Protein AF-A0A7C3LL72-F1 (afdb_monomer)

Radius of gyration: 14.49 Å; Cα contacts (8 Å, |Δi|>4): 101; chains: 1; bounding box: 30×31×39 Å

Nearest PDB structures (foldseek):
  2vv6-assembly1_A  TM=5.610E-01  e=5.211E+00  Bradyrhizobium japonicum
  6tmg-assembly1_n  TM=2.032E-01  e=1.855E+00  Toxoplasma gondii GT1
  7uwn-assembly1_G  TM=4.223E-01  e=6.325E+00  Homo sapiens

Sequence (110 aa):
MKQKTIQALYAYWNELRAGRLAPRRLDIEPSRISAVLPETFMLERTSQSTFHYRLAGTRLCEIFRTELRGTDFLSGWTAEDRAMVVADLKSTCDQGAVTLLRLEAVSDTA

Secondary structure (DSSP, 8-state):
-HHHHHHHHHHHHHHHHTTSSS--GGG--GGGGTTTGGG-EEEEEEETTEEEEEEE-HHHHHHHTS--TTSBGGGGS-HHHHHHHHHHHHHHHHHT--------------

pLDDT: mean 89.6, std 8.95, range [44.69, 96.75]

Structure (mmCIF, N/CA/C/O backbone):
data_AF-A0A7C3LL72-F1
#
_entry.id   AF-A0A7C3LL72-F1
#
loop_
_atom_site.group_PDB
_atom_site.id
_atom_site.type_symbol
_atom_site.label_atom_id
_atom_site.label_alt_id
_atom_site.label_comp_id
_atom_site.label_asym_id
_atom_site.label_entity_id
_atom_site.label_seq_id
_atom_site.pdbx_PDB_ins_code
_atom_site.Cartn_x
_atom_site.Cartn_y
_atom_site.Cartn_z
_atom_site.occupancy
_atom_site.B_iso_or_equiv
_atom_site.auth_seq_id
_atom_site.auth_comp_id
_atom_site.auth_asym_id
_atom_site.auth_atom_id
_atom_site.pdbx_PDB_model_num
ATOM 1 N N . MET A 1 1 ? -10.219 -6.964 -14.636 1.00 44.69 1 MET A N 1
ATOM 2 C CA . MET A 1 1 ? -10.138 -7.594 -13.295 1.00 44.69 1 MET A CA 1
ATOM 3 C C . MET A 1 1 ? -9.723 -6.652 -12.149 1.00 44.69 1 MET A C 1
ATOM 5 O O . MET A 1 1 ? -9.952 -7.023 -11.010 1.00 44.69 1 MET A O 1
ATOM 9 N N . LYS A 1 2 ? -9.218 -5.426 -12.406 1.00 58.28 2 LYS A N 1
ATOM 10 C CA . LYS A 1 2 ? -8.704 -4.479 -11.382 1.00 58.28 2 LYS A CA 1
ATOM 11 C C . LYS A 1 2 ? -9.697 -4.061 -10.276 1.00 58.28 2 LYS A C 1
ATOM 13 O O . LYS A 1 2 ? -9.285 -3.676 -9.191 1.00 58.28 2 LYS A O 1
ATOM 18 N N . GLN A 1 3 ? -11.004 -4.145 -10.527 1.00 77.31 3 GLN A N 1
ATOM 19 C CA . GLN A 1 3 ? -12.019 -3.649 -9.592 1.00 77.31 3 GLN A CA 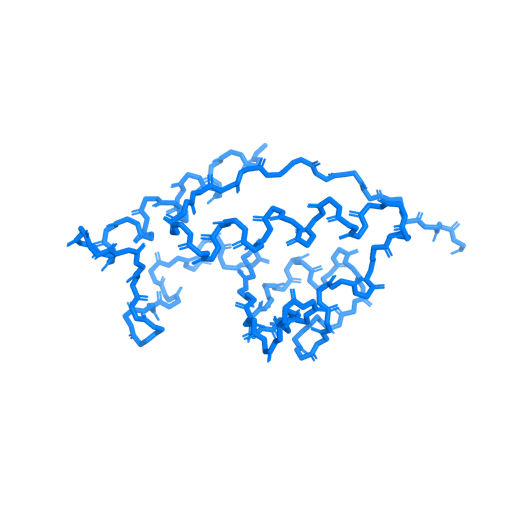1
ATOM 20 C C . GLN A 1 3 ? -12.208 -4.552 -8.360 1.00 77.31 3 GLN A C 1
ATOM 22 O O . GLN A 1 3 ? -12.448 -4.040 -7.272 1.00 77.31 3 GLN A O 1
ATOM 27 N N . LYS A 1 4 ? -12.046 -5.877 -8.502 1.00 85.88 4 LYS A N 1
ATOM 28 C CA . LYS A 1 4 ? -12.257 -6.829 -7.395 1.00 85.88 4 LYS A CA 1
ATOM 29 C C . LYS A 1 4 ? -11.176 -6.716 -6.316 1.00 85.88 4 LYS A C 1
ATOM 31 O O . LYS A 1 4 ? -11.510 -6.711 -5.137 1.00 85.88 4 LYS A O 1
ATOM 36 N N . THR A 1 5 ? -9.911 -6.567 -6.716 1.00 89.44 5 THR A N 1
ATOM 37 C CA . THR A 1 5 ? -8.773 -6.380 -5.800 1.00 89.44 5 THR A CA 1
ATOM 38 C C . THR A 1 5 ? -8.967 -5.130 -4.936 1.00 89.44 5 THR A C 1
ATOM 40 O O . THR A 1 5 ? -8.906 -5.206 -3.710 1.00 89.44 5 THR A O 1
ATOM 43 N N . ILE A 1 6 ? -9.296 -3.995 -5.569 1.00 89.62 6 ILE A N 1
ATOM 44 C CA . ILE A 1 6 ? -9.536 -2.719 -4.878 1.00 89.62 6 ILE A CA 1
ATOM 45 C C . ILE A 1 6 ? -10.739 -2.827 -3.933 1.00 89.62 6 ILE A C 1
ATOM 47 O O . ILE A 1 6 ? -10.654 -2.385 -2.792 1.00 89.62 6 ILE A O 1
ATOM 51 N N . GLN A 1 7 ? -11.842 -3.446 -4.371 1.00 91.50 7 GLN A N 1
ATOM 52 C CA . GLN A 1 7 ? -13.031 -3.644 -3.533 1.00 91.50 7 GLN A CA 1
ATOM 53 C C . GLN A 1 7 ? -12.742 -4.503 -2.298 1.00 91.50 7 GLN A C 1
ATOM 55 O O . GLN A 1 7 ? -13.171 -4.145 -1.203 1.00 91.50 7 GLN A O 1
ATOM 60 N N . ALA A 1 8 ? -12.001 -5.603 -2.454 1.00 92.88 8 ALA A N 1
ATOM 61 C CA . ALA A 1 8 ? -11.636 -6.476 -1.342 1.00 92.88 8 ALA A CA 1
ATOM 62 C C . ALA A 1 8 ? -10.740 -5.753 -0.325 1.00 92.88 8 ALA A C 1
ATOM 64 O O . ALA A 1 8 ? -11.018 -5.786 0.874 1.00 92.88 8 ALA A O 1
ATOM 65 N N . LEU A 1 9 ? -9.712 -5.041 -0.801 1.00 92.75 9 LEU A N 1
ATOM 66 C CA . LEU A 1 9 ? -8.818 -4.273 0.065 1.00 92.75 9 LEU A CA 1
ATOM 67 C C . LEU A 1 9 ? -9.561 -3.132 0.777 1.00 92.75 9 LEU A C 1
ATOM 69 O O . LEU A 1 9 ? -9.352 -2.908 1.966 1.00 92.75 9 LEU A O 1
ATOM 73 N N . TYR A 1 10 ? -10.467 -2.447 0.074 1.00 92.38 10 TYR A N 1
ATOM 74 C CA . TYR A 1 10 ? -11.293 -1.378 0.634 1.00 92.38 10 TYR A CA 1
ATOM 75 C C . TYR A 1 10 ? -12.269 -1.881 1.705 1.00 92.38 10 TYR A C 1
ATOM 77 O O . TYR A 1 10 ? -12.410 -1.250 2.755 1.00 92.38 10 TYR A O 1
ATOM 85 N N . ALA A 1 11 ? -12.934 -3.015 1.466 1.00 93.88 11 ALA A N 1
ATOM 86 C CA . ALA A 1 11 ? -13.827 -3.634 2.443 1.00 93.88 11 ALA A CA 1
ATOM 87 C C . ALA A 1 11 ? -13.058 -4.025 3.713 1.00 93.88 11 ALA A C 1
ATOM 89 O O . ALA A 1 11 ? -13.452 -3.647 4.814 1.00 93.88 11 ALA A O 1
ATOM 90 N N . TYR A 1 12 ? -11.908 -4.681 3.544 1.00 95.06 12 TYR A N 1
ATOM 91 C CA . TYR A 1 12 ? -11.020 -5.057 4.639 1.00 95.06 12 TYR A CA 1
ATOM 92 C C . TYR A 1 12 ? -10.513 -3.846 5.442 1.00 95.06 12 TYR A C 1
ATOM 94 O O . TYR A 1 12 ? -10.584 -3.837 6.670 1.00 95.06 12 TYR A O 1
ATOM 102 N N . TRP A 1 13 ? -10.055 -2.787 4.765 1.00 93.81 13 TRP A N 1
ATOM 103 C CA . TRP A 1 13 ? -9.598 -1.555 5.418 1.00 93.81 13 TRP A CA 1
ATOM 104 C C . TRP A 1 13 ? -10.699 -0.905 6.267 1.00 93.81 13 TRP A C 1
ATOM 106 O O . TRP A 1 13 ? -10.445 -0.458 7.388 1.00 93.81 13 TRP A O 1
ATOM 116 N N . ASN A 1 14 ? -11.932 -0.866 5.750 1.00 93.88 14 ASN A N 1
ATOM 117 C CA . ASN A 1 14 ? -13.073 -0.310 6.477 1.00 93.88 14 ASN A CA 1
ATOM 118 C C . ASN A 1 14 ? -13.510 -1.171 7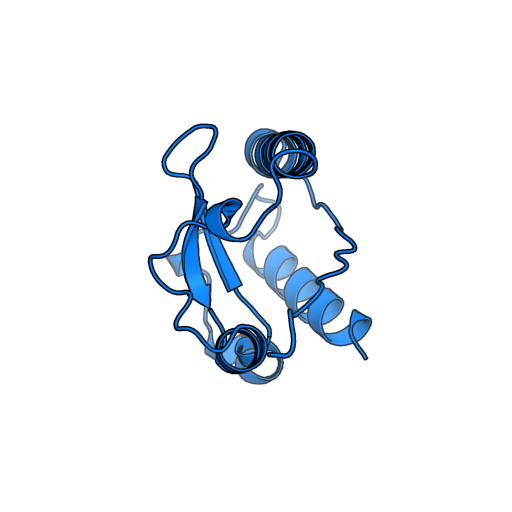.662 1.00 93.88 14 ASN A C 1
ATOM 120 O O . ASN A 1 14 ? -13.864 -0.617 8.703 1.00 93.88 14 ASN A O 1
ATOM 124 N N . GLU A 1 15 ? -13.457 -2.495 7.526 1.00 95.81 15 GLU A N 1
ATOM 125 C CA . GLU A 1 15 ? -13.709 -3.412 8.637 1.00 95.81 15 GLU A CA 1
ATOM 126 C C . GLU A 1 15 ? -12.718 -3.146 9.782 1.00 95.81 15 GLU A C 1
ATOM 128 O O . GLU A 1 15 ? -13.131 -2.890 10.912 1.00 95.81 15 GLU A O 1
ATOM 133 N N . LEU A 1 16 ? -11.415 -3.095 9.479 1.00 95.62 16 LEU A N 1
ATOM 134 C CA . LEU A 1 16 ? -10.376 -2.871 10.487 1.00 95.62 16 LEU A CA 1
ATOM 135 C C . LEU A 1 16 ? -10.449 -1.490 11.141 1.00 95.62 16 LEU A C 1
ATOM 137 O O . LEU A 1 16 ? -10.219 -1.348 12.347 1.00 95.62 16 LEU A O 1
ATOM 141 N N . ARG A 1 17 ? -10.727 -0.436 10.361 1.00 93.50 17 ARG A N 1
ATOM 142 C CA . ARG A 1 17 ? -10.751 0.924 10.916 1.00 93.50 17 ARG A CA 1
ATOM 143 C C . ARG A 1 17 ? -11.901 1.104 11.908 1.00 93.50 17 ARG A C 1
ATOM 145 O O . ARG A 1 17 ? -11.753 1.907 12.826 1.00 93.50 17 ARG A O 1
ATOM 152 N N . ALA A 1 18 ? -12.997 0.351 11.767 1.00 93.88 18 ALA A N 1
ATOM 153 C CA . ALA A 1 18 ? -14.124 0.329 12.705 1.00 93.88 18 ALA A CA 1
ATOM 154 C C . ALA A 1 18 ? -14.600 1.745 13.107 1.00 93.88 18 ALA A C 1
ATOM 156 O O . ALA A 1 18 ? -14.731 2.076 14.283 1.00 93.88 18 ALA A O 1
ATOM 157 N N . GLY A 1 19 ? -14.772 2.624 12.114 1.00 90.00 19 GLY A N 1
ATOM 158 C CA . GLY A 1 19 ? -15.178 4.023 12.308 1.00 90.00 19 GLY A CA 1
ATOM 159 C C . GLY A 1 19 ? -14.040 5.025 12.567 1.00 90.00 19 GLY A C 1
ATOM 160 O O . GLY A 1 19 ? -14.253 6.223 12.402 1.00 90.00 19 GLY A O 1
ATOM 161 N N . ARG A 1 20 ? -12.816 4.577 12.885 1.00 91.62 20 ARG A N 1
ATOM 162 C CA . ARG A 1 20 ? -11.614 5.436 12.985 1.00 91.62 20 ARG A CA 1
ATOM 163 C C . ARG A 1 20 ? -11.141 5.891 11.608 1.00 91.62 20 ARG A C 1
ATOM 165 O O . ARG A 1 20 ? -11.397 5.207 10.625 1.00 91.62 20 ARG A O 1
ATOM 172 N N . LEU A 1 21 ? -10.370 6.977 11.534 1.00 88.31 21 LEU A N 1
ATOM 173 C CA . LEU A 1 21 ? -9.815 7.498 10.274 1.00 88.31 21 LEU A CA 1
ATOM 174 C C . LEU A 1 21 ? -9.065 6.422 9.461 1.00 88.31 21 LEU A C 1
ATOM 176 O O . LEU A 1 21 ? -9.294 6.263 8.267 1.00 88.31 21 LEU A O 1
ATOM 180 N N . ALA A 1 22 ? -8.227 5.637 10.137 1.00 90.62 22 ALA A N 1
ATOM 181 C CA . ALA A 1 22 ? -7.468 4.526 9.575 1.00 90.62 22 ALA A CA 1
ATOM 182 C C . ALA A 1 22 ? -7.252 3.438 10.648 1.00 90.62 22 ALA A C 1
ATOM 184 O O . ALA A 1 22 ? -7.270 3.752 11.847 1.00 90.62 22 ALA A O 1
ATOM 185 N N . PRO A 1 23 ? -7.047 2.166 10.260 1.00 93.00 23 PRO A N 1
ATOM 186 C CA . PRO A 1 23 ? -6.597 1.137 11.187 1.00 93.00 23 PRO A CA 1
ATOM 187 C C . PRO A 1 23 ? -5.160 1.415 11.647 1.00 93.00 23 PRO A C 1
ATOM 189 O O . PRO A 1 23 ? -4.397 2.124 10.987 1.00 93.00 23 PRO A O 1
ATOM 192 N N . ARG A 1 24 ? -4.754 0.843 12.784 1.00 92.38 24 ARG A N 1
ATOM 193 C CA . ARG A 1 24 ? -3.335 0.833 13.163 1.00 92.38 24 ARG A CA 1
ATOM 194 C C . ARG A 1 24 ? -2.614 -0.173 12.277 1.00 92.38 24 AR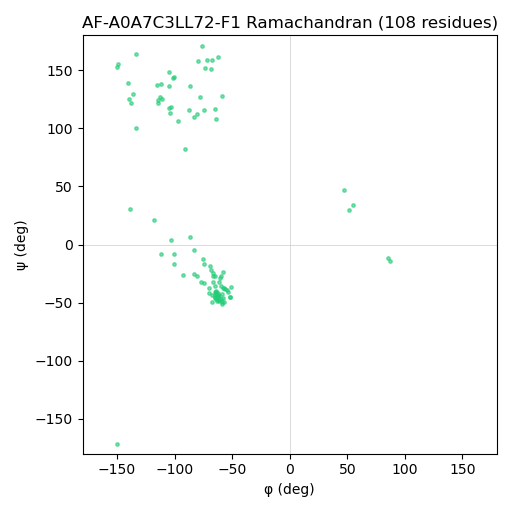G A C 1
ATOM 196 O O . ARG A 1 24 ? -3.184 -1.186 11.892 1.00 92.38 24 ARG A O 1
ATOM 203 N N . ARG A 1 25 ? -1.320 0.045 12.036 1.00 89.81 25 ARG A N 1
ATOM 204 C CA . ARG A 1 25 ? -0.489 -0.911 11.287 1.00 89.81 25 ARG A CA 1
ATOM 205 C C . ARG A 1 25 ? -0.560 -2.329 11.870 1.00 89.81 25 ARG A C 1
ATOM 207 O O . ARG A 1 25 ? -0.604 -3.283 11.109 1.00 89.81 25 ARG A O 1
ATOM 214 N N . LEU A 1 26 ? -0.556 -2.452 13.199 1.00 92.38 26 LEU A N 1
ATOM 215 C CA . LEU A 1 26 ? -0.630 -3.745 13.889 1.00 92.38 26 LEU A CA 1
ATOM 216 C C . LEU A 1 26 ? -1.996 -4.432 13.746 1.00 92.38 26 LEU A C 1
ATOM 218 O O . LEU A 1 26 ? -2.062 -5.638 13.934 1.00 92.38 26 LEU A O 1
ATOM 222 N N . ASP A 1 27 ? -3.051 -3.691 13.387 1.00 94.50 27 ASP A N 1
ATOM 223 C CA . ASP A 1 27 ? -4.379 -4.259 13.123 1.00 94.50 27 ASP A CA 1
ATOM 224 C C . ASP A 1 27 ? -4.408 -4.984 11.758 1.00 94.50 27 ASP A C 1
ATOM 226 O O . ASP A 1 27 ? -5.329 -5.741 11.470 1.00 94.50 27 ASP A O 1
ATOM 230 N N . ILE A 1 28 ? -3.425 -4.732 10.881 1.00 93.19 28 ILE A N 1
ATOM 231 C CA . ILE A 1 28 ? -3.376 -5.305 9.535 1.00 93.19 28 ILE A CA 1
ATOM 232 C C . ILE A 1 28 ? -2.771 -6.710 9.596 1.00 93.19 28 ILE A C 1
ATOM 234 O O . ILE A 1 28 ? -1.564 -6.876 9.754 1.00 93.19 28 ILE A O 1
ATOM 238 N N . GLU A 1 29 ? -3.610 -7.714 9.363 1.00 93.62 29 GLU A N 1
ATOM 239 C CA . GLU A 1 29 ? -3.253 -9.123 9.203 1.00 93.62 29 GLU A CA 1
ATOM 240 C C . GLU A 1 29 ? -3.133 -9.510 7.712 1.00 93.62 29 GLU A C 1
ATOM 242 O O . GLU A 1 29 ? -4.146 -9.676 7.024 1.00 93.62 29 GLU A O 1
ATOM 247 N N . PRO A 1 30 ? -1.917 -9.703 7.165 1.00 90.75 30 PRO A N 1
ATOM 248 C CA . PRO A 1 30 ? -1.740 -9.994 5.738 1.00 90.75 30 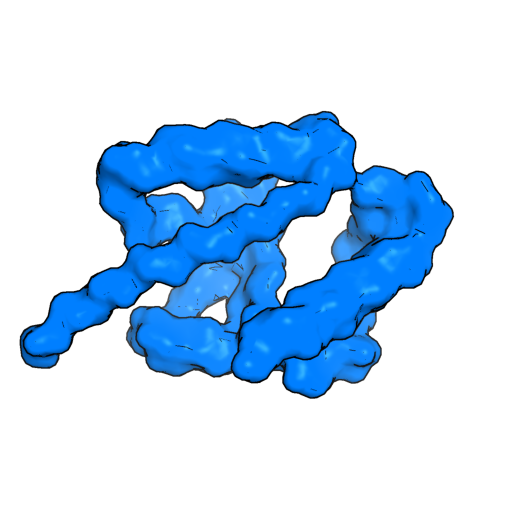PRO A CA 1
ATOM 249 C C . PRO A 1 30 ? -2.429 -11.283 5.267 1.00 90.75 30 PRO A C 1
ATOM 251 O O . PRO A 1 30 ? -2.847 -11.372 4.114 1.00 90.75 30 PRO A O 1
ATOM 254 N N . SER A 1 31 ? -2.582 -12.276 6.149 1.00 93.25 31 SER A N 1
ATOM 255 C CA . SER A 1 31 ? -3.250 -13.551 5.852 1.00 93.25 31 SER A CA 1
ATOM 256 C C . SER A 1 31 ? -4.709 -13.368 5.419 1.00 93.25 31 SER A C 1
ATOM 258 O O . SER A 1 31 ? -5.163 -14.071 4.512 1.00 93.25 31 SER A O 1
ATOM 260 N N . ARG A 1 32 ? -5.421 -12.383 5.990 1.00 94.94 32 ARG A N 1
ATOM 261 C CA . ARG A 1 32 ? -6.826 -12.072 5.670 1.00 94.94 32 ARG A CA 1
ATOM 262 C C . ARG A 1 32 ? -7.023 -11.505 4.263 1.00 94.94 32 ARG A C 1
ATOM 264 O O . ARG A 1 32 ? -8.114 -11.607 3.713 1.00 94.94 32 ARG A O 1
ATOM 271 N N . ILE A 1 33 ? -5.968 -10.947 3.671 1.00 93.75 33 ILE A N 1
ATOM 272 C CA . ILE A 1 33 ? -5.960 -10.387 2.312 1.00 93.75 33 ILE A CA 1
ATOM 273 C C . ILE A 1 33 ? -4.984 -11.119 1.384 1.00 93.75 33 ILE A C 1
ATOM 275 O O . ILE A 1 33 ? -4.584 -10.584 0.353 1.00 93.75 33 ILE A O 1
ATOM 279 N N . SER A 1 34 ? -4.610 -12.356 1.720 1.00 93.75 34 SER A N 1
ATOM 280 C CA . SER A 1 34 ? -3.626 -13.160 0.976 1.00 93.75 34 SER A CA 1
ATOM 281 C C . SER A 1 34 ? -3.910 -13.247 -0.529 1.00 93.75 34 SER A C 1
ATOM 283 O O . SER A 1 34 ? -2.981 -13.160 -1.327 1.00 93.75 34 SER A O 1
ATOM 285 N N . ALA A 1 35 ? -5.184 -13.324 -0.926 1.00 93.25 35 ALA A N 1
ATOM 286 C CA . ALA A 1 35 ? -5.601 -13.383 -2.329 1.00 93.25 35 ALA A CA 1
ATOM 287 C C . ALA A 1 35 ? -5.272 -12.115 -3.142 1.00 93.25 35 ALA A C 1
ATOM 289 O O . ALA A 1 35 ? -5.112 -12.196 -4.356 1.00 93.25 35 ALA A O 1
ATOM 290 N N . VAL A 1 36 ? -5.180 -10.951 -2.490 1.00 94.56 36 VAL A N 1
ATOM 291 C CA . VAL A 1 36 ? -4.904 -9.652 -3.136 1.00 94.56 36 VAL A CA 1
ATOM 292 C C . VAL A 1 36 ? -3.532 -9.086 -2.770 1.00 94.56 36 VAL A C 1
ATOM 294 O O . VAL A 1 36 ? -3.083 -8.102 -3.360 1.00 94.56 36 VAL A O 1
ATOM 297 N N . LEU A 1 37 ? -2.836 -9.715 -1.821 1.00 93.38 37 LEU A N 1
ATOM 298 C CA . LEU A 1 37 ? -1.534 -9.279 -1.329 1.00 93.38 37 LEU A CA 1
ATOM 299 C C . LEU A 1 37 ? -0.467 -9.147 -2.436 1.00 93.38 37 LEU A C 1
ATOM 301 O O . LEU A 1 37 ? 0.275 -8.167 -2.385 1.00 93.38 37 LEU A O 1
ATOM 305 N N . PRO A 1 38 ? -0.396 -10.030 -3.460 1.00 95.00 38 PRO A N 1
ATOM 306 C CA . PRO A 1 38 ? 0.567 -9.877 -4.555 1.00 95.00 38 PRO A CA 1
ATOM 307 C C . PRO A 1 38 ? 0.424 -8.565 -5.338 1.00 95.00 38 PRO A C 1
ATOM 309 O O . PRO A 1 38 ? 1.408 -8.080 -5.885 1.00 95.00 38 PRO A O 1
ATOM 312 N N . GLU A 1 39 ? -0.775 -7.980 -5.371 1.00 93.50 39 GLU A N 1
ATOM 313 C CA . GLU A 1 39 ? -1.091 -6.727 -6.072 1.00 93.50 39 GLU A CA 1
ATOM 314 C C . GLU A 1 39 ? -1.198 -5.521 -5.117 1.00 93.50 39 GLU A C 1
ATOM 316 O O . GLU A 1 39 ? -1.555 -4.423 -5.539 1.00 93.50 39 GLU A O 1
ATOM 321 N N . THR A 1 40 ? -0.918 -5.711 -3.825 1.00 93.19 40 THR A N 1
ATOM 322 C CA . THR A 1 40 ? -1.067 -4.678 -2.791 1.00 93.19 40 THR A CA 1
ATOM 323 C C . THR A 1 40 ? 0.281 -4.046 -2.456 1.00 93.19 40 THR A C 1
ATOM 325 O O . THR A 1 40 ? 1.302 -4.726 -2.394 1.00 93.19 40 THR A O 1
ATOM 328 N N . PHE A 1 41 ? 0.293 -2.746 -2.175 1.00 94.19 41 PHE A N 1
ATOM 329 C CA . PHE A 1 41 ? 1.439 -2.057 -1.584 1.00 94.19 41 PHE A CA 1
ATOM 330 C C . PHE A 1 41 ? 0.997 -1.159 -0.429 1.00 94.19 41 PHE A C 1
ATOM 332 O O . PHE A 1 41 ? -0.184 -0.856 -0.273 1.00 94.19 41 PHE A O 1
ATOM 339 N N . MET A 1 42 ? 1.956 -0.735 0.389 1.00 93.56 42 MET A N 1
ATOM 340 C CA . MET A 1 42 ? 1.735 0.216 1.475 1.00 93.56 42 MET A CA 1
ATOM 341 C C . MET A 1 42 ? 2.859 1.238 1.490 1.00 93.56 42 MET A C 1
ATOM 343 O O . MET A 1 42 ? 4.035 0.867 1.503 1.00 93.56 42 MET A O 1
ATOM 347 N N . LEU A 1 43 ? 2.481 2.511 1.522 1.00 94.69 43 LEU A N 1
ATOM 348 C CA . LEU A 1 43 ? 3.409 3.629 1.600 1.00 94.69 43 LEU A CA 1
ATOM 349 C C . LEU A 1 43 ? 3.474 4.162 3.027 1.00 94.69 43 LEU A C 1
ATOM 351 O O . LEU A 1 43 ? 2.463 4.238 3.723 1.00 94.69 43 LEU A O 1
ATOM 355 N N . GLU A 1 44 ? 4.661 4.574 3.443 1.00 94.31 44 GLU A N 1
ATOM 356 C CA . GLU A 1 44 ? 4.860 5.396 4.626 1.00 94.31 44 GLU A CA 1
ATOM 357 C C . GLU A 1 44 ? 5.320 6.782 4.199 1.00 94.31 44 GLU A C 1
ATOM 359 O O . GLU A 1 44 ? 6.326 6.943 3.508 1.00 94.31 44 GLU A O 1
ATOM 364 N N . ARG A 1 45 ? 4.587 7.790 4.659 1.00 93.56 45 ARG A N 1
ATOM 365 C CA . ARG A 1 45 ? 4.940 9.191 4.482 1.00 93.56 45 ARG A CA 1
ATOM 366 C C . ARG A 1 45 ? 5.980 9.592 5.528 1.00 93.56 45 ARG A C 1
ATOM 368 O O . ARG A 1 45 ? 5.656 9.663 6.710 1.00 93.56 45 ARG A O 1
ATOM 375 N N . THR A 1 46 ? 7.206 9.881 5.097 1.00 92.81 46 THR A N 1
ATOM 376 C CA . THR A 1 46 ? 8.294 10.342 5.985 1.00 92.81 46 THR A CA 1
ATOM 377 C C . THR A 1 46 ? 8.512 11.854 5.924 1.00 92.81 46 THR A C 1
ATOM 379 O O . THR A 1 46 ? 9.147 12.419 6.808 1.00 92.81 46 THR A O 1
ATOM 382 N N . SER A 1 47 ? 7.990 12.523 4.893 1.00 90.94 47 SER A N 1
ATOM 383 C CA . SER A 1 47 ? 8.018 13.983 4.741 1.00 90.94 47 SER A CA 1
ATOM 384 C C . SER A 1 47 ? 6.783 14.466 3.958 1.00 90.94 47 SER A C 1
ATOM 386 O O . SER A 1 47 ? 5.862 13.693 3.686 1.00 90.94 47 SER A O 1
ATOM 388 N N . GLN A 1 48 ? 6.716 15.745 3.576 1.00 85.00 48 GLN A N 1
ATOM 389 C CA . GLN A 1 48 ? 5.626 16.227 2.716 1.00 85.00 48 GLN A CA 1
ATOM 390 C C . GLN A 1 48 ? 5.663 15.644 1.295 1.00 85.00 48 GLN A C 1
ATOM 392 O O . GLN A 1 48 ? 4.616 15.568 0.660 1.00 85.00 48 GLN A O 1
ATOM 397 N N . SER A 1 49 ? 6.832 15.211 0.825 1.00 87.62 49 SER A N 1
ATOM 398 C CA . SER A 1 49 ? 7.080 14.774 -0.553 1.00 87.62 49 SER A CA 1
ATOM 399 C C . SER A 1 49 ? 7.974 13.532 -0.609 1.00 87.62 49 SER A C 1
ATOM 401 O O . SER A 1 49 ? 8.749 13.359 -1.543 1.00 87.62 49 SER A O 1
ATOM 403 N N . THR A 1 50 ? 7.904 12.673 0.408 1.00 93.38 50 THR A N 1
ATOM 404 C CA . THR A 1 50 ? 8.666 11.419 0.450 1.00 93.38 50 THR A CA 1
ATOM 405 C C . THR A 1 50 ? 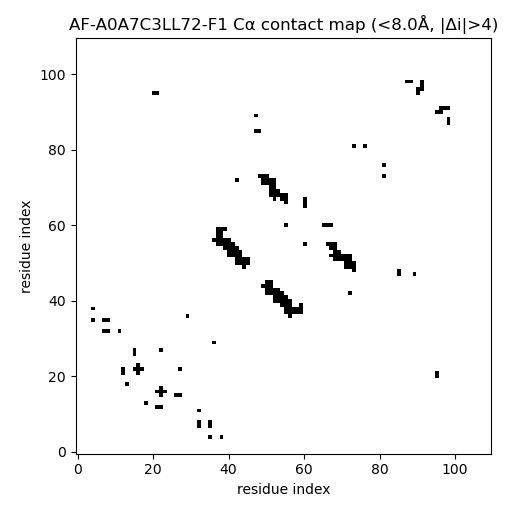7.775 10.310 0.976 1.00 93.38 50 THR A C 1
ATOM 407 O O . THR A 1 50 ? 7.248 10.409 2.092 1.00 93.38 50 THR A O 1
ATOM 410 N N . PHE A 1 51 ? 7.606 9.266 0.165 1.00 95.88 51 PHE A N 1
ATOM 411 C CA . PHE A 1 51 ? 6.690 8.165 0.437 1.00 95.88 51 PHE A CA 1
ATOM 412 C C . PHE A 1 51 ? 7.395 6.841 0.171 1.00 95.88 51 PHE A C 1
ATOM 414 O O . PHE A 1 51 ? 7.502 6.405 -0.967 1.00 95.88 51 PHE A O 1
ATOM 421 N N . HIS A 1 52 ? 7.861 6.170 1.216 1.00 96.75 52 HIS A N 1
ATOM 422 C CA . HIS A 1 52 ? 8.594 4.920 1.055 1.00 96.75 52 HIS A CA 1
ATOM 423 C C . HIS A 1 52 ? 7.648 3.728 0.979 1.00 96.75 52 HIS A C 1
ATOM 425 O O . HIS A 1 52 ? 6.747 3.591 1.811 1.00 96.75 52 HIS A O 1
ATOM 431 N N . TYR A 1 53 ? 7.896 2.804 0.056 1.00 96.12 53 TYR A N 1
ATOM 432 C CA . TYR A 1 53 ? 7.227 1.507 0.088 1.00 96.12 53 TYR A CA 1
ATOM 433 C C . TYR A 1 53 ? 7.653 0.724 1.336 1.00 96.12 53 TYR A C 1
ATOM 435 O O . TYR A 1 53 ? 8.812 0.339 1.498 1.00 96.12 53 TYR A O 1
ATOM 443 N N . ARG A 1 54 ? 6.704 0.431 2.224 1.00 94.19 54 ARG A N 1
ATOM 444 C CA . ARG A 1 54 ? 6.899 -0.482 3.365 1.00 94.19 54 ARG A CA 1
ATOM 445 C C . ARG A 1 54 ? 6.504 -1.913 3.041 1.00 94.19 54 ARG A C 1
ATOM 447 O O . ARG A 1 54 ? 7.029 -2.849 3.638 1.00 94.19 54 ARG A O 1
ATOM 454 N N . LEU A 1 55 ? 5.591 -2.068 2.092 1.00 93.38 55 LEU A N 1
ATOM 455 C CA . LEU A 1 55 ? 5.172 -3.341 1.535 1.00 93.38 55 LEU A CA 1
ATOM 456 C C . LEU A 1 55 ? 4.973 -3.154 0.037 1.00 93.38 55 LEU A C 1
ATOM 458 O O . LEU A 1 55 ? 4.399 -2.152 -0.384 1.00 93.38 55 LEU A O 1
ATOM 462 N N . ALA A 1 56 ? 5.414 -4.137 -0.732 1.00 95.25 56 ALA A N 1
ATOM 463 C CA . ALA A 1 56 ? 5.114 -4.274 -2.143 1.00 95.25 56 ALA A CA 1
ATOM 464 C C . ALA A 1 56 ? 4.859 -5.756 -2.417 1.00 95.25 56 ALA A C 1
ATOM 466 O O . ALA A 1 56 ? 5.656 -6.613 -2.027 1.00 95.25 56 ALA A O 1
ATOM 467 N N . GLY A 1 57 ? 3.703 -6.054 -2.998 1.00 94.88 57 GLY A N 1
ATOM 468 C CA . GLY A 1 57 ? 3.343 -7.396 -3.414 1.00 94.88 57 GLY A CA 1
ATOM 469 C C . GLY A 1 57 ? 4.208 -7.866 -4.580 1.00 94.88 57 GLY A C 1
ATOM 470 O O . GLY A 1 57 ? 4.667 -7.071 -5.401 1.00 94.88 57 GLY A O 1
ATOM 471 N N . THR A 1 58 ? 4.422 -9.177 -4.667 1.00 95.56 58 THR A N 1
ATOM 472 C CA . THR A 1 58 ? 5.325 -9.787 -5.654 1.00 95.56 58 THR A CA 1
ATOM 473 C C . THR A 1 58 ? 4.942 -9.459 -7.094 1.00 95.56 58 THR A C 1
ATOM 475 O O . THR A 1 58 ? 5.820 -9.191 -7.908 1.00 95.56 58 THR A O 1
ATOM 478 N N . ARG A 1 59 ? 3.640 -9.389 -7.406 1.00 93.94 59 ARG A N 1
ATOM 479 C CA . ARG A 1 59 ? 3.169 -9.060 -8.755 1.00 93.94 59 ARG A CA 1
ATOM 480 C C . ARG A 1 59 ? 3.514 -7.625 -9.149 1.00 93.94 59 ARG A C 1
ATOM 482 O O . ARG A 1 59 ? 3.773 -7.367 -10.320 1.00 93.94 59 ARG A O 1
ATOM 489 N N . LEU A 1 60 ? 3.547 -6.697 -8.191 1.00 92.25 60 LEU A N 1
ATOM 490 C CA . LEU A 1 60 ? 4.016 -5.334 -8.442 1.00 92.25 60 LEU A CA 1
ATOM 491 C C . LEU A 1 60 ? 5.516 -5.337 -8.743 1.00 92.25 60 LEU A C 1
ATOM 493 O O . LEU A 1 60 ? 5.917 -4.808 -9.775 1.00 92.25 60 LEU A O 1
ATOM 497 N N . CYS A 1 61 ? 6.329 -5.994 -7.912 1.00 94.12 61 CYS A N 1
ATOM 498 C CA . CYS A 1 61 ? 7.773 -6.093 -8.152 1.00 94.12 61 CYS A CA 1
ATOM 499 C C . CYS A 1 61 ? 8.093 -6.731 -9.520 1.00 94.12 61 CYS A C 1
ATOM 501 O O . CYS A 1 61 ? 8.999 -6.275 -10.210 1.00 94.12 61 CYS A O 1
ATOM 503 N N . GLU A 1 62 ? 7.314 -7.726 -9.962 1.00 94.19 62 GLU A N 1
ATOM 504 C CA . GLU A 1 62 ? 7.424 -8.315 -11.306 1.00 94.19 62 GLU A CA 1
ATOM 505 C C . GLU A 1 62 ? 7.127 -7.309 -12.428 1.00 94.19 62 GLU A C 1
ATOM 507 O O . GLU A 1 62 ? 7.873 -7.239 -13.404 1.00 94.19 62 GLU A O 1
ATOM 512 N N . ILE A 1 63 ? 6.046 -6.528 -12.301 1.00 90.06 63 ILE A N 1
ATOM 513 C CA . ILE A 1 63 ? 5.648 -5.525 -13.304 1.00 90.06 63 ILE A CA 1
ATOM 514 C C . ILE A 1 63 ? 6.719 -4.439 -13.432 1.00 90.06 63 ILE A C 1
ATOM 516 O O . ILE A 1 63 ? 7.093 -4.075 -14.545 1.00 90.06 63 ILE A O 1
ATOM 520 N N . PHE A 1 64 ? 7.231 -3.950 -12.302 1.00 88.00 64 PHE A N 1
ATOM 521 C CA . PHE A 1 64 ? 8.256 -2.906 -12.265 1.00 88.00 64 PHE A CA 1
ATOM 522 C C . PHE A 1 64 ? 9.684 -3.444 -12.442 1.00 88.00 64 PHE A C 1
ATOM 524 O O . PHE A 1 64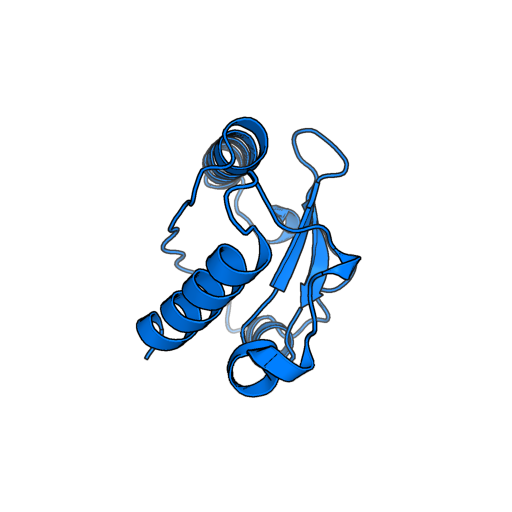 ? 10.621 -2.654 -12.527 1.00 88.00 64 PHE A O 1
ATOM 531 N N . ARG A 1 65 ? 9.860 -4.773 -12.509 1.00 91.56 65 ARG A N 1
ATOM 532 C CA . ARG A 1 65 ? 11.154 -5.470 -12.633 1.00 91.56 65 ARG A CA 1
ATOM 533 C C . ARG A 1 65 ? 12.194 -5.037 -11.591 1.00 91.56 65 ARG A C 1
ATOM 535 O O . ARG A 1 65 ? 13.394 -5.077 -11.849 1.00 91.56 65 ARG A O 1
ATOM 542 N N . THR A 1 66 ? 11.736 -4.618 -10.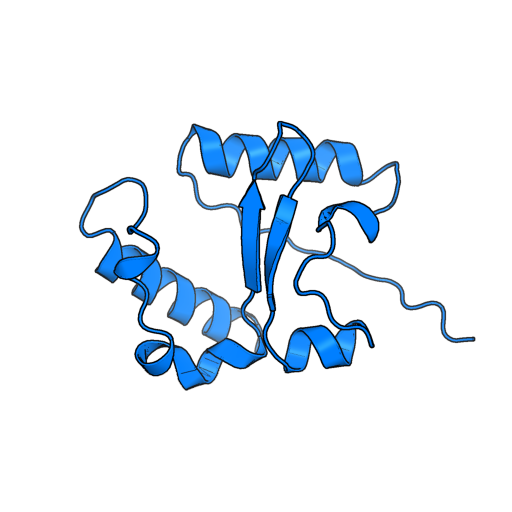417 1.00 91.62 66 THR A N 1
ATOM 543 C CA . THR A 1 66 ? 12.587 -4.139 -9.327 1.00 91.62 66 THR A CA 1
ATOM 544 C C . THR A 1 66 ? 11.933 -4.424 -7.981 1.00 91.62 66 THR A C 1
ATOM 546 O O . THR A 1 66 ? 10.706 -4.499 -7.878 1.00 91.62 66 THR A O 1
ATOM 549 N N . GLU A 1 67 ? 12.748 -4.573 -6.938 1.00 94.94 67 GLU A N 1
ATOM 550 C CA . GLU A 1 67 ? 12.239 -4.603 -5.570 1.00 94.94 67 GLU A CA 1
ATOM 551 C C . GLU A 1 67 ? 11.843 -3.183 -5.162 1.00 94.94 67 GLU A C 1
ATOM 553 O O . GLU A 1 67 ? 12.678 -2.284 -5.087 1.00 94.94 67 GLU A O 1
ATOM 558 N N . LEU A 1 68 ? 10.551 -2.985 -4.911 1.00 95.38 68 LEU A N 1
ATOM 559 C CA . LEU A 1 68 ? 10.009 -1.674 -4.564 1.00 95.38 68 LEU A CA 1
ATOM 560 C C . LEU A 1 68 ? 10.180 -1.357 -3.078 1.00 95.38 68 LEU A C 1
ATOM 562 O O . LEU A 1 68 ? 10.210 -0.192 -2.700 1.00 95.38 68 LEU A O 1
ATOM 566 N N . ARG A 1 69 ? 10.273 -2.358 -2.196 1.00 95.69 69 ARG A N 1
ATOM 567 C CA . ARG A 1 69 ? 10.363 -2.119 -0.752 1.00 95.69 69 ARG A CA 1
ATOM 568 C C . ARG A 1 69 ? 11.579 -1.258 -0.415 1.00 95.69 69 ARG A C 1
ATOM 570 O O . ARG A 1 69 ? 12.712 -1.589 -0.739 1.00 95.69 69 ARG A O 1
ATOM 577 N N . GLY A 1 70 ? 11.330 -0.187 0.331 1.00 94.81 70 GLY A N 1
ATOM 578 C CA . GLY A 1 70 ? 12.345 0.770 0.756 1.00 94.81 70 GLY A CA 1
ATOM 579 C C . GLY A 1 70 ? 12.640 1.867 -0.266 1.00 94.81 70 GLY A C 1
ATOM 580 O O . GLY A 1 70 ? 13.268 2.852 0.110 1.00 94.81 70 GLY A O 1
ATOM 581 N N . THR A 1 71 ? 12.165 1.760 -1.510 1.00 95.81 71 THR A N 1
ATOM 582 C CA . THR A 1 71 ? 12.313 2.837 -2.493 1.00 95.81 71 THR A CA 1
ATOM 583 C C . THR A 1 71 ? 11.269 3.929 -2.264 1.00 95.81 71 THR A C 1
ATOM 585 O O . THR A 1 71 ? 10.221 3.702 -1.649 1.00 95.81 71 THR A O 1
ATOM 588 N N . ASP A 1 72 ? 11.551 5.135 -2.757 1.00 95.62 72 ASP A N 1
ATOM 589 C CA . ASP A 1 72 ? 10.582 6.231 -2.764 1.00 95.62 72 ASP A CA 1
ATOM 590 C C . ASP A 1 72 ? 9.575 6.037 -3.907 1.00 95.62 72 ASP A C 1
ATOM 592 O O . ASP A 1 72 ? 9.956 5.889 -5.069 1.00 95.62 72 ASP A O 1
ATOM 596 N N . PHE A 1 73 ? 8.285 6.064 -3.589 1.00 94.81 73 PHE A N 1
ATOM 597 C CA . PHE A 1 73 ? 7.167 5.953 -4.524 1.00 94.81 73 PHE A CA 1
ATOM 598 C C . PHE A 1 73 ? 7.250 6.988 -5.639 1.00 94.81 73 PHE A C 1
ATOM 600 O O . PHE A 1 73 ? 6.974 6.668 -6.791 1.00 94.81 73 PHE A O 1
ATOM 607 N N . LEU A 1 74 ? 7.673 8.212 -5.309 1.00 93.81 74 LEU A N 1
ATOM 608 C CA . LEU A 1 74 ? 7.736 9.321 -6.259 1.00 93.81 74 LEU A CA 1
ATOM 609 C C . LEU A 1 74 ? 8.915 9.208 -7.238 1.00 93.81 74 LEU A C 1
ATOM 611 O O . LEU A 1 74 ? 8.948 9.921 -8.240 1.00 93.81 74 LEU A O 1
ATOM 615 N N . SER A 1 75 ? 9.878 8.311 -6.993 1.00 91.19 75 SER A N 1
ATOM 616 C CA . SER A 1 75 ? 11.053 8.126 -7.861 1.00 91.19 75 SER A CA 1
ATOM 617 C C . SER A 1 75 ? 10.700 7.680 -9.284 1.00 91.19 75 SER A C 1
ATOM 619 O O . SER A 1 75 ? 11.373 8.103 -10.216 1.00 91.19 75 SER A O 1
ATOM 621 N N . GLY A 1 76 ? 9.626 6.904 -9.456 1.00 86.62 76 GLY A N 1
ATOM 622 C CA . GLY A 1 76 ? 9.180 6.388 -10.756 1.00 86.62 76 GLY A CA 1
ATOM 623 C C . GLY A 1 76 ? 8.260 7.318 -11.554 1.00 86.62 76 GLY A C 1
ATOM 624 O O . GLY A 1 76 ? 7.714 6.891 -12.564 1.00 86.62 76 GLY A O 1
ATOM 625 N N . TRP A 1 77 ? 8.047 8.553 -11.096 1.00 91.12 77 TRP A N 1
ATOM 626 C CA . TRP A 1 77 ? 7.122 9.502 -11.719 1.00 91.12 77 TRP A CA 1
ATOM 627 C C . TRP A 1 77 ? 7.855 10.587 -12.499 1.00 91.12 77 TRP A C 1
ATOM 629 O O . TRP A 1 77 ? 8.934 11.030 -12.096 1.00 91.12 77 TRP A O 1
ATOM 639 N N . THR A 1 78 ? 7.223 11.061 -13.572 1.00 91.19 78 THR A N 1
ATOM 640 C CA . THR A 1 78 ? 7.661 12.244 -14.320 1.00 91.19 78 THR A CA 1
ATOM 641 C C . THR A 1 78 ? 7.614 13.495 -13.439 1.00 91.19 78 THR A C 1
ATOM 643 O O . THR A 1 78 ? 6.944 13.544 -12.400 1.00 91.19 78 THR A O 1
ATOM 646 N N . ALA A 1 79 ? 8.338 14.536 -13.852 1.00 89.88 79 ALA A N 1
ATOM 647 C CA . ALA A 1 79 ? 8.272 15.822 -13.172 1.00 89.88 79 ALA A CA 1
ATOM 648 C C . ALA A 1 79 ? 6.874 16.454 -13.289 1.00 89.88 79 ALA A C 1
ATOM 650 O O . ALA A 1 79 ? 6.422 17.068 -12.322 1.00 89.88 79 ALA A O 1
ATOM 651 N N . GLU A 1 80 ? 6.188 16.271 -14.428 1.00 89.44 80 GLU A N 1
ATOM 652 C CA . GLU A 1 80 ? 4.836 16.798 -14.634 1.00 89.44 80 GLU A CA 1
ATOM 653 C C . GLU A 1 80 ? 3.814 16.154 -13.685 1.00 89.44 80 GLU A C 1
ATOM 655 O O . GLU A 1 80 ? 3.035 16.865 -13.047 1.00 89.44 80 GLU A O 1
ATOM 660 N N . ASP A 1 81 ? 3.852 14.829 -13.518 1.00 91.38 81 ASP A N 1
ATOM 661 C CA . ASP A 1 81 ? 2.845 14.115 -12.723 1.00 91.38 81 ASP A CA 1
ATOM 662 C C . ASP A 1 81 ? 3.116 14.184 -11.215 1.00 91.38 81 ASP A C 1
ATOM 664 O O . ASP A 1 81 ? 2.186 14.134 -10.403 1.00 91.38 81 ASP A O 1
ATOM 668 N N . ARG A 1 82 ? 4.384 14.344 -10.804 1.00 92.56 82 ARG A N 1
ATOM 669 C CA . ARG A 1 82 ? 4.782 14.349 -9.385 1.00 92.56 82 ARG A CA 1
ATOM 670 C C . ARG A 1 82 ? 3.975 15.322 -8.536 1.00 92.56 82 ARG A C 1
ATOM 672 O O . ARG A 1 82 ? 3.577 14.967 -7.429 1.00 92.56 82 ARG A O 1
ATOM 679 N N . ALA A 1 83 ? 3.761 16.545 -9.020 1.00 91.00 83 ALA A N 1
ATOM 680 C CA . ALA A 1 83 ? 3.070 17.576 -8.248 1.00 91.00 83 ALA A CA 1
ATOM 681 C C . ALA A 1 83 ? 1.611 17.187 -7.958 1.00 91.00 83 ALA A C 1
ATOM 683 O O . ALA A 1 83 ? 1.148 17.341 -6.826 1.00 91.00 83 ALA A O 1
ATOM 684 N N . MET A 1 84 ? 0.920 16.628 -8.957 1.00 91.62 84 MET A N 1
ATOM 685 C CA . MET A 1 84 ? -0.460 16.153 -8.832 1.00 91.62 84 MET A CA 1
ATOM 686 C C . MET A 1 84 ? -0.550 15.001 -7.825 1.00 91.62 84 MET A C 1
ATOM 688 O O . MET A 1 84 ? -1.327 15.052 -6.875 1.00 91.62 84 MET A O 1
ATOM 692 N N . VAL A 1 85 ? 0.327 14.008 -7.965 1.00 93.44 85 VAL A N 1
ATOM 693 C CA . VAL A 1 85 ? 0.353 12.821 -7.099 1.00 93.44 85 VAL A CA 1
ATOM 694 C C . VAL A 1 85 ? 0.673 13.182 -5.652 1.00 93.44 85 VAL A C 1
ATOM 696 O O . VAL A 1 85 ? 0.057 12.653 -4.728 1.00 93.44 85 VAL A O 1
ATOM 699 N N . VAL A 1 86 ? 1.619 14.099 -5.428 1.00 93.25 86 VAL A N 1
ATOM 700 C CA . VAL A 1 86 ? 1.948 14.592 -4.084 1.00 93.25 86 VAL A CA 1
ATOM 701 C C . VAL A 1 86 ? 0.747 15.286 -3.451 1.00 93.25 86 VAL A C 1
ATOM 703 O O . VAL A 1 86 ? 0.465 15.045 -2.275 1.00 93.25 86 VAL A O 1
ATOM 706 N N . ALA A 1 87 ? 0.030 16.122 -4.206 1.00 90.81 87 ALA A N 1
ATOM 707 C CA . ALA A 1 87 ? -1.167 16.797 -3.714 1.00 90.81 87 ALA A CA 1
ATOM 708 C C . ALA A 1 87 ? -2.265 15.792 -3.324 1.00 90.81 87 ALA A C 1
ATOM 710 O O . ALA A 1 87 ? -2.819 15.893 -2.225 1.00 90.81 87 ALA A O 1
ATOM 711 N N . ASP A 1 88 ? -2.509 14.779 -4.157 1.00 91.50 88 ASP A N 1
ATOM 712 C CA . ASP A 1 88 ? -3.503 13.735 -3.897 1.00 91.50 88 ASP A CA 1
ATOM 713 C C . ASP A 1 88 ? -3.141 12.871 -2.683 1.00 91.50 88 ASP A C 1
ATOM 715 O O . ASP A 1 88 ? -3.972 12.645 -1.795 1.00 91.50 88 ASP A O 1
ATOM 719 N N . LEU A 1 89 ? -1.884 12.426 -2.579 1.00 92.38 89 LEU A N 1
ATOM 720 C CA . LEU A 1 89 ? -1.400 11.667 -1.422 1.00 92.38 89 LEU A CA 1
ATOM 721 C C . LEU A 1 89 ? -1.477 12.496 -0.136 1.00 92.38 89 LEU A C 1
ATOM 723 O O . LEU A 1 89 ? -1.915 11.990 0.899 1.00 92.38 89 LEU A O 1
ATOM 727 N N . LYS A 1 90 ? -1.105 13.780 -0.193 1.00 90.31 90 LYS A N 1
ATOM 728 C CA . LYS A 1 90 ? -1.215 14.699 0.946 1.00 90.31 90 LYS A CA 1
ATOM 729 C C . LYS A 1 90 ? -2.668 14.860 1.390 1.00 90.31 90 LYS A C 1
ATOM 731 O O . LYS A 1 90 ? -2.943 14.705 2.576 1.00 90.31 90 LYS A O 1
ATOM 736 N N . SER A 1 91 ? -3.586 15.111 0.458 1.00 89.00 91 SER A N 1
ATOM 737 C CA . SER A 1 91 ? -5.022 15.224 0.744 1.00 89.00 91 SER A CA 1
ATOM 738 C C . SER A 1 91 ? -5.570 13.949 1.397 1.00 89.00 91 SER A C 1
ATOM 740 O O . SER A 1 91 ? -6.221 14.009 2.440 1.00 89.00 91 SER A O 1
ATOM 742 N N . THR A 1 92 ? -5.206 12.784 0.850 1.00 90.88 92 THR A N 1
ATOM 743 C CA . THR A 1 92 ? -5.585 11.461 1.375 1.00 90.88 92 THR A CA 1
ATOM 744 C C . THR A 1 92 ? -5.135 11.282 2.825 1.00 90.88 92 THR A C 1
ATOM 746 O O . THR A 1 92 ? -5.935 10.899 3.677 1.00 90.88 92 THR A O 1
ATOM 749 N N . CYS A 1 93 ? -3.869 11.586 3.126 1.00 88.62 93 CYS A N 1
ATOM 750 C CA . CYS A 1 93 ? -3.326 11.455 4.476 1.00 88.62 93 CYS A CA 1
ATOM 751 C C . CYS A 1 93 ? -3.944 12.450 5.465 1.00 88.62 93 CYS A C 1
ATOM 753 O O . CYS A 1 93 ? -4.245 12.070 6.593 1.00 88.62 93 CYS A O 1
ATOM 755 N N . ASP A 1 94 ? -4.108 13.709 5.060 1.00 87.19 94 ASP A N 1
ATOM 756 C CA . ASP A 1 94 ? -4.512 14.785 5.968 1.00 87.19 94 ASP A CA 1
ATOM 757 C C . ASP A 1 94 ? -6.018 14.740 6.279 1.00 87.19 94 ASP A C 1
ATOM 759 O O . ASP A 1 94 ? -6.433 15.093 7.381 1.00 87.19 94 ASP A O 1
ATOM 763 N N . GLN A 1 95 ? -6.837 14.287 5.327 1.00 85.69 95 GLN A N 1
ATOM 764 C CA . GLN A 1 95 ? -8.297 14.223 5.467 1.00 85.69 95 GLN A CA 1
ATOM 765 C C . GLN A 1 95 ? -8.801 12.815 5.814 1.00 85.69 95 GLN A C 1
ATOM 767 O O . GLN A 1 95 ? -9.988 12.634 6.078 1.00 85.69 95 GLN A O 1
ATOM 772 N N . GLY A 1 96 ? -7.923 11.804 5.775 1.00 81.38 96 GLY A N 1
ATOM 773 C CA . GLY A 1 96 ? -8.310 10.390 5.818 1.00 81.38 96 GLY A CA 1
ATOM 774 C C . GLY A 1 96 ? -9.314 10.019 4.731 1.00 81.38 96 GLY A C 1
ATOM 775 O O . GLY A 1 96 ? -10.211 9.204 4.952 1.00 81.38 96 GLY A O 1
ATOM 776 N N . ALA A 1 97 ? -9.183 10.668 3.576 1.00 81.56 97 ALA A N 1
ATOM 777 C CA . ALA A 1 97 ? -10.004 10.415 2.409 1.00 81.56 97 ALA A CA 1
ATOM 778 C C . ALA A 1 97 ? -9.567 9.120 1.707 1.00 81.56 97 ALA A C 1
ATOM 780 O O . ALA A 1 97 ? -8.538 8.520 2.020 1.00 81.56 97 ALA A O 1
ATOM 781 N N . VAL A 1 98 ? -10.363 8.690 0.733 1.00 86.56 98 VAL A N 1
ATOM 782 C CA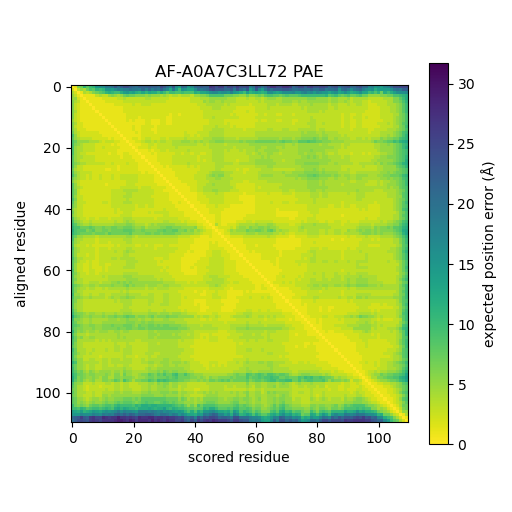 . VAL A 1 98 ? -10.032 7.576 -0.157 1.00 86.56 98 VAL A CA 1
ATOM 783 C C . VAL A 1 98 ? -9.872 8.153 -1.548 1.00 86.56 98 VAL A C 1
ATOM 785 O O . VAL A 1 98 ? -10.809 8.746 -2.078 1.00 86.56 98 VAL A O 1
ATOM 788 N N . THR A 1 99 ? -8.699 7.952 -2.137 1.00 89.00 99 THR A N 1
ATOM 789 C CA . THR A 1 99 ? -8.379 8.463 -3.471 1.00 89.00 99 THR A CA 1
ATOM 790 C C . THR A 1 99 ? -8.234 7.299 -4.437 1.00 89.00 99 THR A C 1
ATOM 792 O O . THR A 1 99 ? -7.484 6.355 -4.182 1.00 89.00 99 THR A O 1
ATOM 795 N N . LEU A 1 100 ? -8.966 7.359 -5.550 1.00 88.06 100 LEU A N 1
ATOM 796 C CA . LEU A 1 100 ? -8.854 6.402 -6.644 1.00 88.06 100 LEU A CA 1
ATOM 797 C C . LEU A 1 100 ? -8.082 7.052 -7.789 1.00 88.06 100 LEU A C 1
ATOM 799 O O . LEU A 1 100 ? -8.585 7.965 -8.437 1.00 88.06 100 LEU A O 1
ATOM 803 N N . LEU A 1 101 ? -6.884 6.541 -8.055 1.00 85.75 101 LEU A N 1
ATOM 804 C CA . LEU A 1 101 ? -6.033 7.013 -9.141 1.00 85.75 101 LEU A CA 1
ATOM 805 C C . LEU A 1 101 ? -6.051 6.011 -10.296 1.00 85.75 101 LEU A C 1
ATOM 807 O O . LEU A 1 101 ? -5.938 4.799 -10.089 1.00 85.75 101 LEU A O 1
ATOM 811 N N . ARG A 1 102 ? -6.167 6.517 -11.526 1.00 85.88 102 ARG A N 1
ATOM 812 C CA . ARG A 1 102 ? -5.885 5.745 -12.738 1.00 85.88 102 ARG A CA 1
ATOM 813 C C . ARG A 1 102 ? -4.529 6.180 -13.254 1.00 85.88 102 ARG A C 1
ATOM 815 O O . ARG A 1 102 ? -4.362 7.338 -13.605 1.00 85.88 102 ARG A O 1
ATOM 822 N N . LEU A 1 103 ? -3.602 5.234 -13.303 1.00 83.62 103 LEU A N 1
ATOM 823 C CA . LEU A 1 103 ? -2.240 5.471 -13.757 1.00 83.62 103 LEU A CA 1
ATOM 824 C C . LEU A 1 103 ? -2.012 4.753 -15.078 1.00 83.62 103 LEU A C 1
ATOM 826 O O . LEU A 1 103 ? -2.427 3.598 -15.240 1.00 83.62 103 LEU A O 1
ATOM 830 N N . GLU A 1 104 ? -1.331 5.436 -15.985 1.00 84.75 104 GLU A N 1
ATOM 831 C CA . GLU A 1 104 ? -0.792 4.870 -17.211 1.00 84.75 104 GLU A CA 1
ATOM 832 C C . GLU A 1 104 ? 0.727 4.936 -17.107 1.00 84.75 104 GLU A C 1
ATOM 834 O O . GLU A 1 104 ? 1.298 5.982 -16.819 1.00 84.75 104 GLU A O 1
ATOM 839 N N . ALA A 1 105 ? 1.369 3.782 -17.259 1.00 80.75 105 ALA A N 1
ATOM 840 C CA . ALA A 1 105 ? 2.814 3.661 -17.201 1.00 80.75 105 ALA A CA 1
ATOM 841 C C . ALA A 1 105 ? 3.309 3.227 -18.575 1.00 80.75 105 ALA A C 1
ATOM 843 O O . ALA A 1 105 ? 2.731 2.331 -19.195 1.00 80.75 105 ALA A O 1
ATOM 844 N N . VAL A 1 106 ? 4.394 3.846 -19.023 1.00 81.19 106 VAL A N 1
ATOM 845 C CA . VAL A 1 106 ? 5.099 3.460 -20.240 1.00 81.19 106 VAL A CA 1
ATOM 846 C C . VAL A 1 106 ? 6.364 2.740 -19.799 1.00 81.19 106 VAL A C 1
ATOM 848 O O . VAL A 1 106 ? 7.192 3.317 -19.098 1.00 81.19 106 VAL A O 1
ATOM 851 N N . SER A 1 107 ? 6.505 1.464 -20.156 1.00 73.56 107 SER A N 1
ATOM 852 C CA . SER A 1 107 ? 7.790 0.781 -20.026 1.00 73.56 107 SER A CA 1
ATOM 853 C C . SER A 1 107 ? 8.574 1.021 -21.303 1.00 73.56 107 SER A C 1
ATOM 855 O O . SER A 1 107 ? 8.158 0.550 -22.365 1.00 73.56 107 SER A O 1
ATOM 857 N N . ASP A 1 108 ? 9.696 1.724 -21.202 1.00 68.69 108 ASP A N 1
ATOM 858 C CA . ASP A 1 108 ? 10.623 1.815 -22.320 1.00 68.69 108 ASP A CA 1
ATOM 859 C C . ASP A 1 108 ? 11.160 0.403 -22.581 1.00 68.69 108 ASP A C 1
ATOM 861 O O . ASP A 1 108 ? 11.824 -0.207 -21.738 1.00 68.69 108 ASP A O 1
ATOM 865 N N . THR A 1 109 ? 10.712 -0.193 -23.683 1.00 53.34 109 THR A N 1
ATOM 866 C CA . THR A 1 109 ? 11.088 -1.557 -24.056 1.00 53.34 109 THR A CA 1
ATOM 867 C C . THR A 1 109 ? 12.321 -1.421 -24.932 1.00 53.34 109 THR A C 1
ATOM 869 O O . THR A 1 109 ? 12.211 -1.355 -26.152 1.00 53.34 109 THR A O 1
ATOM 872 N N . ALA A 1 110 ? 13.478 -1.286 -24.286 1.00 45.78 110 ALA A N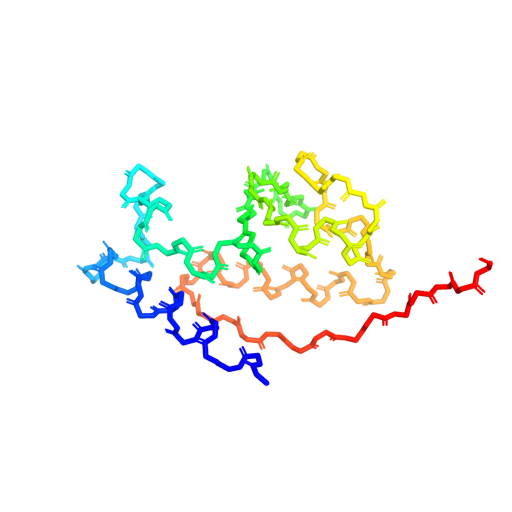 1
ATOM 873 C CA . ALA A 1 110 ? 14.773 -1.483 -24.928 1.00 45.78 110 ALA A CA 1
ATOM 874 C C . ALA A 1 110 ? 15.131 -2.975 -24.944 1.00 45.78 110 ALA A C 1
ATOM 876 O O . ALA A 1 110 ? 14.846 -3.664 -23.931 1.00 45.78 110 ALA A O 1
#

Foldseek 3Di:
DVPVLVVQVVVVQCVQCVPPLGHDPVSDDCVSSVVNQLVDWDWDDPDLQWTATCGHHVVRCVVVVHDRHGPTPLPQDDPVCSVVVSVQVNCCVVVSDDDDDDDDDDDPDD

Solvent-accessible surface area (backbone atoms only — not comparable to full-atom values): 6802 Å² total; per-residue (Å²): 121,74,66,58,52,54,50,53,54,50,52,52,50,52,60,62,16,68,89,46,78,60,52,57,76,87,72,64,58,66,77,85,43,52,93,42,39,38,77,37,69,40,72,44,75,82,53,91,84,40,34,29,23,76,38,59,13,63,57,48,28,60,75,69,73,41,83,48,58,72,38,52,63,68,73,86,49,54,80,80,53,42,60,58,53,41,52,52,54,47,49,27,68,76,67,50,52,86,81,88,83,88,84,85,83,84,77,84,84,126

Mean predicted aligned error: 4.36 Å